Protein 5O75 (pdb70)

InterPro domains:
  IPR003613 U-box domain [PF04564] (1228-1299)
  IPR003613 U-box domain [PS51698] (1227-1300)
  IPR003613 U-box domain [SM00504] (1231-1293)
  IPR013083 Zinc finger, RING/FYVE/PHD-type [G3DSA:3.30.40.10] (1225-1302)
  IPR019474 Ubiquitin conjugation factor E4, core [PF10408] (591-1212)
  IPR045132 Ubiquitin conjugation factor E4 [PTHR13931] (23-1302)

B-factor: mean 41.46, std 20.89, range [22.11, 139.03]

CATH classification: 3.30.40.10

Foldseek 3Di:
DDDPVQAAPPDPDGALWWKAAPVGHIGHPVVVVVVCVPPQADVPPGHGHDPVRIGTDVVSNVVSVVVVPPD

Solvent-accessible surface area: 4983 Å² total; per-residue (Å²): 174,12,60,109,109,9,58,5,52,196,84,125,55,53,2,69,45,2,9,102,0,72,56,30,33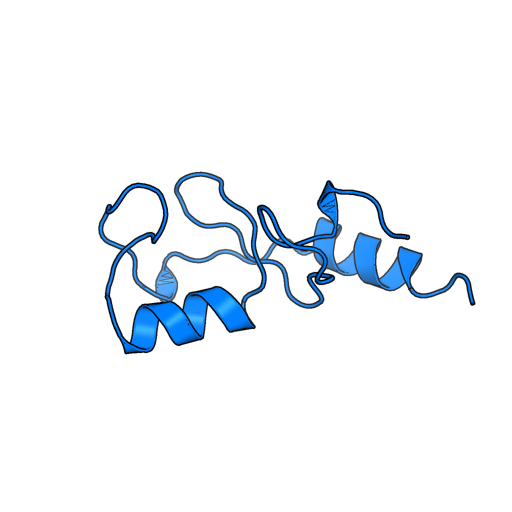,56,5,10,104,64,45,0,37,154,50,31,156,140,30,91,28,4,53,110,67,188,107,95,2,58,96,103,70,21,100,95,30,76,133,16,82,123,88,1,61,41,75,82,173,120,189

Radius of gyration: 12.49 Å; Cα contacts (8 Å, |Δi|>4): 81; chains: 1; bounding box: 35×29×19 Å

Structure (mmCIF, N/CA/C/O backbone):
data_5O75
#
_entry.id   5O75
#
_cell.length_a   80.180
_cell.length_b   80.180
_cell.length_c   39.525
_cell.angle_alpha   90.00
_cell.angle_beta   90.00
_cell.angle_gamma   120.00
#
_symmetry.space_group_name_H-M   'P 6 2 2'
#
loop_
_entity.id
_entity.type
_entity.pdbx_description
1 polymer 'Ubiquitin conjugation factor E4 B'
2 non-polymer 'SULFATE ION'
3 water water
#
loop_
_atom_site.group_PDB
_atom_site.id
_atom_site.type_symbol
_atom_site.label_atom_id
_atom_site.label_alt_id
_atom_site.label_comp_id
_atom_site.label_asym_id
_atom_site.label_entity_id
_atom_site.label_seq_id
_atom_site.pdbx_PDB_ins_code
_atom_site.Cartn_x
_atom_site.Cartn_y
_atom_site.Cartn_z
_atom_site.occupancy
_atom_site.B_iso_or_equiv
_atom_site.auth_seq_id
_atom_site.auth_comp_id
_atom_site.auth_asym_id
_atom_site.auth_atom_id
_atom_site.pdbx_PDB_model_num
ATOM 1 N N . ASP A 1 3 ? 31.562 49.574 94.202 1.00 76.05 1098 ASP A N 1
ATOM 2 C CA . ASP A 1 3 ? 30.306 48.913 94.546 1.00 80.39 1098 ASP A CA 1
ATOM 3 C C . ASP A 1 3 ? 29.155 49.616 93.823 1.00 79.54 1098 ASP A C 1
ATOM 4 O O . ASP A 1 3 ? 29.339 50.703 93.269 1.00 88.45 1098 ASP A O 1
ATOM 9 N N . ALA A 1 4 ? 27.970 49.004 93.820 1.00 71.85 1099 ALA A N 1
ATOM 10 C CA . ALA A 1 4 ? 26.857 49.580 93.081 1.00 66.04 1099 ALA A CA 1
ATOM 11 C C . ALA A 1 4 ? 25.718 49.975 94.013 1.00 61.51 1099 ALA A C 1
ATOM 12 O O . ALA A 1 4 ? 25.498 49.335 95.051 1.00 63.19 1099 ALA A O 1
ATOM 14 N N . PRO A 1 5 ? 24.965 51.016 93.657 1.00 55.00 1100 PRO A N 1
ATOM 15 C CA . PRO A 1 5 ? 23.855 51.462 94.506 1.00 58.09 1100 PRO A CA 1
ATOM 16 C C . PRO A 1 5 ? 22.809 50.379 94.703 1.00 53.71 1100 PRO A C 1
ATOM 17 O O . PRO A 1 5 ? 22.553 49.556 93.821 1.00 46.96 1100 PRO A O 1
ATOM 21 N N . ASP A 1 6 ? 22.171 50.424 95.869 1.00 54.12 1101 ASP A N 1
ATOM 22 C CA . ASP A 1 6 ? 21.255 49.361 96.259 1.00 51.45 1101 ASP A CA 1
ATOM 23 C C . ASP A 1 6 ? 20.148 49.149 95.237 1.00 42.84 1101 ASP A C 1
ATOM 24 O O . ASP A 1 6 ? 19.726 48.010 94.996 1.00 40.59 1101 ASP A O 1
ATOM 29 N N . GLU A 1 7 ? 19.662 50.228 94.620 1.00 41.62 1102 GLU A N 1
ATOM 30 C C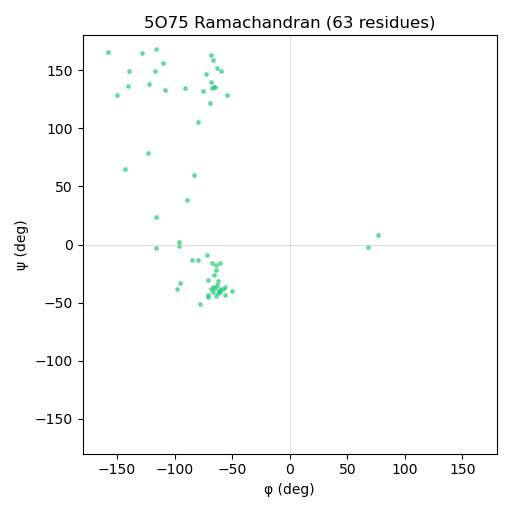A . GLU A 1 7 ? 18.516 50.091 93.727 1.00 41.70 1102 GLU A CA 1
ATOM 31 C C . GLU A 1 7 ? 18.859 49.401 92.413 1.00 33.11 1102 GLU A C 1
ATOM 32 O O . GLU A 1 7 ? 17.944 49.066 91.659 1.00 34.05 1102 GLU A O 1
ATOM 38 N N . PHE A 1 8 ? 20.140 49.171 92.138 1.00 38.93 1103 PHE A N 1
ATOM 39 C CA . PHE A 1 8 ? 20.558 48.419 90.968 1.00 35.40 1103 PHE A CA 1
ATOM 40 C C . PHE A 1 8 ? 20.815 46.947 91.277 1.00 34.44 1103 PHE A C 1
ATOM 41 O O . PHE A 1 8 ? 21.169 46.195 90.362 1.00 34.74 1103 PHE A O 1
ATOM 49 N N . ARG A 1 9 ? 20.665 46.522 92.539 1.00 35.48 1104 ARG A N 1
ATOM 50 C CA . ARG A 1 9 ? 20.943 45.154 92.956 1.00 34.01 1104 ARG A CA 1
ATOM 51 C C . ARG A 1 9 ? 19.666 44.394 93.308 1.00 30.71 1104 ARG A C 1
ATOM 52 O O . ARG A 1 9 ? 18.615 44.981 93.595 1.00 32.08 1104 ARG A O 1
ATOM 60 N N . ASP A 1 10 ? 19.761 43.061 93.207 1.00 29.38 1105 ASP A N 1
ATOM 61 C CA . ASP A 1 10 ? 18.674 42.171 93.589 1.00 28.19 1105 ASP A CA 1
ATOM 62 C C . ASP A 1 10 ? 18.395 42.306 95.090 1.00 30.05 1105 ASP A C 1
ATOM 63 O O . ASP A 1 10 ? 19.306 42.621 95.866 1.00 32.73 1105 ASP A O 1
ATOM 68 N N . PRO A 1 11 ? 17.147 42.049 95.508 1.00 31.80 1106 PRO A N 1
ATOM 69 C CA . PRO A 1 11 ? 16.797 42.139 96.937 1.00 34.34 1106 PRO A CA 1
ATOM 70 C C . PRO A 1 11 ? 17.707 41.286 97.805 1.00 34.30 1106 PRO A C 1
ATOM 71 O O . PRO A 1 11 ? 17.890 40.093 97.553 1.00 34.42 1106 PRO A O 1
ATOM 75 N N . LEU A 1 12 ? 18.262 41.901 98.850 1.00 39.74 1107 LEU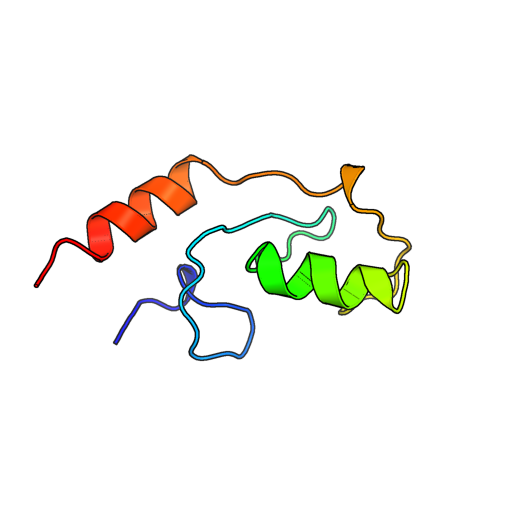 A N 1
ATOM 76 C CA . LEU A 1 12 ? 19.137 41.266 99.831 1.00 41.39 1107 LEU A CA 1
ATOM 77 C C . LEU A 1 12 ? 20.474 40.842 99.257 1.00 38.19 1107 LEU A C 1
ATOM 78 O O . LEU A 1 12 ? 21.310 40.328 100.002 1.00 44.50 1107 LEU A O 1
ATOM 83 N N . MET A 1 13 ? 20.717 41.033 97.963 1.00 36.41 1108 MET A N 1
ATOM 84 C CA . MET A 1 13 ? 21.865 40.423 97.316 1.00 42.92 1108 MET A CA 1
ATOM 85 C C . MET A 1 13 ? 22.862 41.456 96.802 1.00 36.78 1108 MET A C 1
ATOM 86 O O . MET A 1 13 ? 22.613 42.661 96.790 1.00 49.58 1108 MET A O 1
ATOM 91 N N . ASP A 1 14 ? 24.033 40.954 96.423 1.00 43.31 1109 ASP A N 1
ATOM 92 C CA . ASP A 1 14 ? 25.132 41.754 95.897 1.00 47.06 1109 ASP A CA 1
ATOM 93 C C . ASP A 1 14 ? 25.165 41.787 94.373 1.00 47.88 1109 ASP A C 1
ATOM 94 O O . ASP A 1 14 ? 26.094 42.352 93.789 1.00 56.45 1109 ASP A O 1
ATOM 99 N N . THR A 1 15 ? 24.207 41.146 93.730 1.00 39.12 1110 THR A N 1
ATOM 100 C CA . THR A 1 15 ? 24.239 40.923 92.296 1.00 37.02 1110 THR A CA 1
ATOM 101 C C . THR A 1 15 ? 23.549 42.067 91.566 1.00 32.69 1110 THR A C 1
ATOM 102 O O . THR A 1 15 ? 22.455 42.501 91.942 1.00 34.12 1110 THR A O 1
ATOM 106 N N . LEU A 1 16 ? 24.196 42.533 90.501 1.00 37.95 1111 LEU A N 1
ATOM 107 C CA . LEU A 1 16 ? 23.654 43.595 89.670 1.00 36.42 1111 LEU A CA 1
ATOM 108 C C . LEU A 1 16 ? 22.534 43.047 88.801 1.00 31.42 1111 LEU A C 1
ATOM 109 O O . LEU A 1 16 ? 22.663 41.977 88.205 1.00 39.00 1111 LEU A O 1
ATOM 114 N N . MET A 1 17 ? 21.406 43.753 88.780 1.00 29.22 1112 MET A N 1
ATOM 115 C CA . MET A 1 17 ? 20.284 43.411 87.903 1.00 25.49 1112 MET A CA 1
ATOM 116 C C . MET A 1 17 ? 20.580 43.930 86.504 1.00 35.33 1112 MET A C 1
ATOM 117 O O . MET A 1 17 ? 20.509 45.133 86.251 1.00 45.11 1112 MET A O 1
ATOM 122 N N . THR A 1 18 ? 20.927 43.046 85.595 1.00 27.54 1113 THR A N 1
ATOM 123 C CA . THR A 1 18 ? 21.068 43.500 84.227 1.00 26.42 1113 THR A CA 1
ATOM 124 C C . THR A 1 18 ? 19.741 43.508 83.481 1.00 26.30 1113 THR A C 1
ATOM 125 O O . THR A 1 18 ? 19.665 44.122 82.406 1.00 29.09 1113 THR A O 1
ATOM 129 N N . ASP A 1 19 ? 18.707 42.876 84.028 1.00 25.84 1114 ASP A N 1
ATOM 130 C CA . ASP A 1 19 ? 17.423 42.704 83.341 1.00 26.57 1114 ASP A CA 1
ATOM 131 C C . ASP A 1 19 ? 16.312 42.823 84.381 1.00 23.98 1114 ASP A C 1
ATOM 132 O O . ASP A 1 19 ? 15.628 41.848 84.702 1.00 23.95 1114 ASP A O 1
ATOM 137 N N . PRO A 1 20 ? 16.153 44.010 84.984 1.00 24.87 1115 PRO A N 1
ATOM 138 C CA . PRO A 1 20 ? 15.207 44.147 86.096 1.00 26.02 1115 PRO A CA 1
ATOM 139 C C . PRO A 1 20 ? 13.760 43.992 85.650 1.00 23.01 1115 PRO A C 1
ATOM 140 O O . PRO A 1 20 ? 13.365 44.483 84.586 1.00 23.81 1115 PRO A O 1
ATOM 144 N N . VAL A 1 21 ? 12.974 43.298 86.469 1.00 23.57 1116 VAL A N 1
ATOM 145 C CA . VAL A 1 21 ? 11.533 43.199 86.290 1.00 24.68 1116 VAL A CA 1
ATOM 146 C C . VAL A 1 21 ? 10.831 43.514 87.604 1.00 25.55 1116 VAL A C 1
ATOM 147 O O . VAL A 1 21 ? 11.379 43.306 88.696 1.00 25.59 1116 VAL A O 1
ATOM 151 N N A ARG A 1 22 ? 9.644 44.109 87.503 0.53 23.00 1117 ARG A N 1
ATOM 152 N N B ARG A 1 22 ? 9.567 43.920 87.475 0.47 24.16 1117 ARG A N 1
ATOM 153 C CA A ARG A 1 22 ? 8.818 44.365 88.671 0.53 22.33 1117 ARG A CA 1
ATOM 154 C CA B ARG A 1 22 ? 8.740 44.384 88.578 0.47 24.50 1117 ARG A CA 1
ATOM 155 C C A ARG A 1 22 ? 7.758 43.277 88.761 0.53 22.32 1117 ARG A C 1
ATOM 156 C C B ARG A 1 22 ? 7.587 43.406 88.788 0.47 23.56 1117 ARG A C 1
ATOM 157 O O A ARG A 1 22 ? 7.147 42.913 87.752 0.53 23.09 1117 ARG A O 1
ATOM 158 O O B ARG A 1 22 ? 6.732 43.252 87.907 0.47 24.27 1117 ARG A O 1
ATOM 173 N N . LEU A 1 23 ? 7.553 42.759 89.960 1.00 24.90 1118 LEU A N 1
ATOM 174 C CA . LEU A 1 23 ? 6.473 41.852 90.300 1.00 24.21 1118 LEU A CA 1
ATOM 175 C C . LEU A 1 23 ? 5.274 42.688 90.728 1.00 28.19 1118 LEU A C 1
ATOM 176 O O . LEU A 1 23 ? 5.425 43.851 91.104 1.00 27.21 1118 LEU A O 1
ATOM 181 N N . PRO A 1 24 ? 4.055 42.144 90.661 1.00 27.70 1119 PRO A N 1
ATOM 182 C CA . PRO A 1 24 ? 2.878 42.957 91.014 1.00 28.79 1119 PRO A CA 1
ATOM 183 C C . PRO A 1 24 ? 2.922 43.523 92.427 1.00 28.72 1119 PRO A C 1
ATOM 184 O O . PRO A 1 24 ? 2.424 44.628 92.654 1.00 34.41 1119 PRO A O 1
ATOM 188 N N A SER A 1 25 ? 3.541 42.787 93.363 0.54 31.18 1120 SER A N 1
ATOM 189 N N B SER A 1 25 ? 3.529 42.828 93.374 0.46 30.78 1120 SER A N 1
ATOM 190 C CA A SER A 1 25 ? 3.747 43.225 94.742 0.54 34.13 1120 SER A CA 1
ATOM 191 C CA B SER A 1 25 ? 3.593 43.350 94.729 0.46 32.44 1120 SER A CA 1
ATOM 192 C C A SER A 1 25 ? 4.536 44.526 94.831 0.54 34.70 1120 SER A C 1
ATOM 193 C C B SER A 1 25 ? 4.688 44.401 94.924 0.46 35.00 1120 SER A C 1
ATOM 194 O O A SER A 1 25 ? 4.390 45.284 95.800 0.54 38.85 1120 SER A O 1
ATOM 195 O O B SER A 1 25 ? 4.876 44.880 96.049 0.46 36.58 1120 SER A O 1
ATOM 200 N N . GLY A 1 26 ? 5.412 44.779 93.875 1.00 32.70 1121 GLY A N 1
ATOM 201 C CA . GLY A 1 26 ? 6.338 45.887 93.957 1.00 35.46 1121 GLY A CA 1
ATOM 202 C C . GLY A 1 26 ? 7.796 45.505 94.041 1.00 32.17 1121 GLY A C 1
ATOM 203 O O . GLY A 1 26 ? 8.655 46.385 93.907 1.00 37.94 1121 GLY A O 1
ATOM 204 N N . THR A 1 27 ? 8.117 44.233 94.261 1.00 29.52 1122 THR A N 1
ATOM 205 C CA . THR A 1 27 ? 9.511 43.833 94.307 1.00 27.21 1122 THR A CA 1
ATOM 206 C C . THR A 1 27 ? 10.119 43.976 92.911 1.00 27.54 1122 THR A C 1
ATOM 207 O O . THR A 1 27 ? 9.504 43.587 91.910 1.00 27.98 1122 THR A O 1
ATOM 211 N N . ILE A 1 28 ? 11.315 44.549 92.825 1.00 28.23 1123 ILE A N 1
ATOM 212 C CA . ILE A 1 28 ? 12.087 44.558 91.586 1.00 25.85 1123 ILE A CA 1
ATOM 213 C C . ILE A 1 28 ? 13.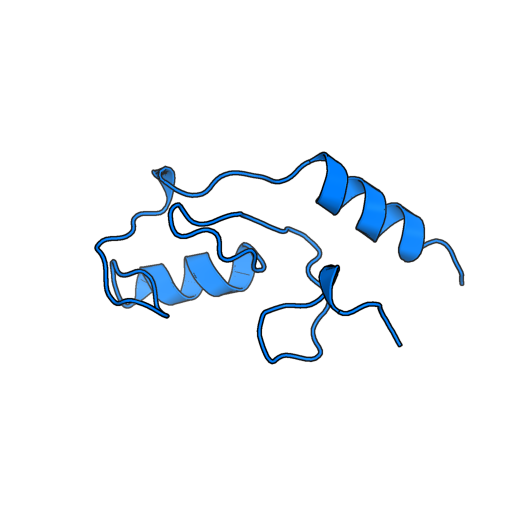253 43.602 91.768 1.00 24.17 1123 ILE A C 1
ATOM 214 O O . ILE A 1 28 ? 13.913 43.608 92.812 1.00 25.80 1123 ILE A O 1
ATOM 219 N N . MET A 1 29 ? 13.479 42.746 90.774 1.00 24.96 1124 MET A N 1
ATOM 220 C CA . MET A 1 29 ? 14.547 41.763 90.838 1.00 26.22 1124 MET A CA 1
ATOM 221 C C . MET A 1 29 ? 14.887 41.361 89.423 1.00 22.30 1124 MET A C 1
ATOM 222 O O . MET A 1 29 ? 14.151 41.653 88.482 1.00 23.28 1124 MET A O 1
ATOM 227 N N . ASP A 1 30 ? 16.029 40.707 89.266 1.00 26.26 1125 ASP A N 1
ATOM 228 C CA . ASP A 1 30 ? 16.448 40.262 87.951 1.00 22.81 1125 ASP A CA 1
ATOM 229 C C . ASP A 1 30 ? 15.511 39.212 87.376 1.00 22.91 1125 ASP A C 1
ATOM 230 O O . ASP A 1 30 ? 15.070 38.269 88.068 1.00 22.91 1125 ASP A O 1
ATOM 235 N N . ARG A 1 31 ? 15.194 39.416 86.095 1.00 23.36 1126 ARG A N 1
ATOM 236 C CA . ARG A 1 31 ? 14.388 38.469 85.348 1.00 24.08 1126 ARG A CA 1
ATOM 237 C C . ARG A 1 31 ? 14.925 37.045 85.481 1.00 22.97 1126 ARG A C 1
ATOM 238 O O . ARG A 1 31 ? 14.134 36.110 85.638 1.00 22.30 1126 ARG A O 1
ATOM 246 N N . SER A 1 32 ? 16.259 36.866 85.465 1.00 22.34 1127 SER A N 1
ATOM 247 C CA . SER A 1 32 ? 16.853 35.526 85.514 1.00 24.59 1127 SER A CA 1
ATOM 248 C C . SER A 1 32 ? 16.602 34.803 86.839 1.00 23.78 1127 SER A C 1
ATOM 249 O O . SER A 1 32 ? 16.619 33.570 86.877 1.00 31.12 1127 SER A O 1
ATOM 252 N N . ILE A 1 33 ? 16.402 35.527 87.937 1.00 23.68 1128 ILE A N 1
ATOM 253 C CA . ILE A 1 33 ? 16.102 34.859 89.205 1.00 23.77 1128 ILE A CA 1
ATOM 254 C C . ILE A 1 33 ? 14.650 34.427 89.242 1.00 25.04 1128 ILE A C 1
ATOM 255 O O . ILE A 1 33 ? 14.320 33.271 89.547 1.00 25.06 1128 ILE A O 1
ATOM 260 N N . ILE A 1 34 ? 13.755 35.362 88.948 1.00 23.15 1129 ILE A N 1
ATOM 261 C CA . ILE A 1 34 ? 12.350 35.081 89.172 1.00 24.48 1129 ILE A CA 1
ATOM 262 C C . ILE A 1 34 ? 11.860 34.013 88.208 1.00 22.52 1129 ILE A C 1
ATOM 263 O O . ILE A 1 34 ? 11.092 33.129 88.597 1.00 24.54 1129 ILE A O 1
ATOM 268 N N . LEU A 1 35 ? 12.326 34.037 86.946 1.00 22.53 1130 LEU A N 1
ATOM 269 C CA . LEU A 1 35 ? 11.925 32.998 86.004 1.00 22.11 1130 LEU A CA 1
ATOM 270 C C . LEU A 1 35 ? 12.365 31.619 86.484 1.00 23.50 1130 LEU A C 1
ATOM 271 O O . LEU A 1 35 ? 11.620 30.643 86.343 1.00 25.18 1130 LEU A O 1
ATOM 276 N N . ARG A 1 36 ? 13.577 31.501 87.049 1.00 23.76 1131 ARG A N 1
ATOM 277 C CA . ARG A 1 36 ? 14.016 30.189 87.530 1.00 25.33 1131 ARG A CA 1
ATOM 278 C C . ARG A 1 36 ? 13.255 29.764 88.785 1.00 26.38 1131 ARG A C 1
ATOM 279 O O . ARG A 1 36 ? 13.023 28.567 88.983 1.00 33.12 1131 ARG A O 1
ATOM 287 N N . HIS A 1 37 ? 12.839 30.720 89.613 1.00 25.47 1132 HIS A N 1
ATOM 288 C CA . HIS A 1 37 ? 11.959 30.373 90.717 1.00 25.48 1132 HIS A CA 1
ATOM 289 C C . HIS A 1 37 ? 10.626 29.848 90.211 1.00 27.91 1132 HIS A C 1
ATOM 290 O O . HIS A 1 37 ? 10.113 28.853 90.728 1.00 28.51 1132 HIS A O 1
ATOM 297 N N . LEU A 1 38 ? 10.044 30.514 89.210 1.00 24.06 1133 LEU A N 1
ATOM 298 C CA . LEU A 1 38 ? 8.762 30.085 88.652 1.00 24.27 1133 LEU A CA 1
ATOM 299 C C . LEU A 1 38 ? 8.805 28.714 87.989 1.00 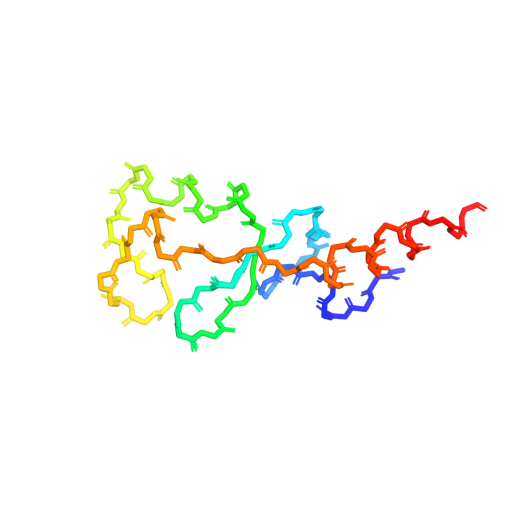30.53 1133 LEU A C 1
ATOM 300 O O . LEU A 1 38 ? 7.753 28.097 87.808 1.00 34.72 1133 LEU A O 1
ATOM 305 N N . LEU A 1 39 ? 9.979 28.231 87.574 1.00 27.48 1134 LEU A N 1
ATOM 306 C CA . LEU A 1 39 ? 10.048 26.864 87.080 1.00 32.95 1134 LEU A CA 1
ATOM 307 C C . LEU A 1 39 ? 9.676 25.865 88.170 1.00 36.85 1134 LEU A C 1
ATOM 308 O O . LEU A 1 39 ? 9.114 24.804 87.879 1.00 46.75 1134 LEU A O 1
ATOM 313 N N . ASN A 1 40 ? 9.968 26.195 89.427 1.00 37.03 1135 ASN A N 1
ATOM 314 C CA . ASN A 1 40 ? 9.701 25.319 90.557 1.00 39.29 1135 ASN A CA 1
ATOM 315 C C . ASN A 1 40 ? 8.376 25.614 91.245 1.00 43.72 1135 ASN A C 1
ATOM 316 O O . ASN A 1 40 ? 7.725 24.676 91.715 1.00 49.00 1135 ASN A O 1
ATOM 321 N N . SER A 1 41 ? 7.940 26.884 91.294 1.00 37.34 1136 SER A N 1
ATOM 322 C CA . SER A 1 41 ? 6.758 27.291 92.091 1.00 35.06 1136 SER A CA 1
ATOM 323 C C . SER A 1 41 ? 6.024 28.484 91.490 1.00 31.76 1136 SER A C 1
ATOM 324 O O . SER A 1 41 ? 6.657 29.519 91.243 1.00 29.42 1136 SER A O 1
ATOM 327 N N . PRO A 1 42 ? 4.694 28.399 91.288 1.00 31.86 1137 PRO A N 1
ATOM 328 C CA . PRO A 1 42 ? 3.940 29.534 90.711 1.00 31.31 1137 PRO A CA 1
ATOM 329 C C . PRO A 1 42 ? 3.563 30.571 91.762 1.00 27.49 1137 PRO A C 1
ATOM 330 O O . PRO A 1 42 ? 2.392 30.859 91.983 1.00 28.88 1137 PRO A O 1
ATOM 334 N N . THR A 1 43 ? 4.580 31.137 92.420 1.00 31.94 1138 THR A N 1
ATOM 335 C CA . THR A 1 43 ? 4.371 31.981 93.589 1.00 31.76 1138 THR A CA 1
ATOM 336 C C . THR A 1 43 ? 5.310 33.167 93.548 1.00 28.46 1138 THR A C 1
ATOM 337 O O . THR A 1 43 ? 6.420 33.091 93.008 1.00 28.91 1138 THR A O 1
ATOM 341 N N . ASP A 1 44 ? 4.847 34.276 94.115 1.00 29.90 1139 ASP A N 1
ATOM 342 C CA . ASP A 1 44 ? 5.751 35.355 94.470 1.00 30.62 1139 ASP A CA 1
ATOM 343 C C . ASP A 1 44 ? 6.583 34.824 95.632 1.00 32.83 1139 ASP A C 1
ATOM 344 O O . ASP A 1 44 ? 6.007 34.402 96.645 1.00 31.93 1139 ASP A O 1
ATOM 349 N N . PRO A 1 45 ? 7.915 34.778 95.519 1.00 33.86 1140 PRO A N 1
ATOM 350 C CA . PRO A 1 45 ? 8.719 34.120 96.562 1.00 34.96 1140 PRO A CA 1
ATOM 351 C C . PRO A 1 45 ? 8.715 34.840 97.893 1.00 30.71 1140 PRO A C 1
ATOM 352 O O . PRO A 1 45 ? 9.056 34.226 98.912 1.00 36.34 1140 PRO A O 1
ATOM 356 N N . PHE A 1 46 ? 8.301 36.093 97.933 1.00 30.33 1141 PHE A N 1
ATOM 357 C CA . PHE A 1 46 ? 8.380 36.871 99.162 1.00 33.70 1141 PHE A CA 1
ATOM 358 C C . PHE A 1 46 ? 7.081 36.926 99.953 1.00 36.42 1141 PHE A C 1
ATOM 359 O O . PHE A 1 46 ? 7.118 36.879 101.187 1.00 41.34 1141 PHE A O 1
ATOM 367 N N . ASN A 1 47 ? 5.931 37.014 99.291 1.00 35.59 1142 ASN A N 1
ATOM 368 C CA . ASN A 1 47 ? 4.651 37.086 99.982 1.00 32.39 1142 ASN A CA 1
ATOM 369 C C . ASN A 1 47 ? 3.735 35.900 99.711 1.00 35.47 1142 ASN A C 1
ATOM 370 O O . ASN A 1 47 ? 2.639 35.857 100.276 1.00 35.63 1142 ASN A O 1
ATOM 375 N N . ARG A 1 48 ? 4.141 34.960 98.848 1.00 33.23 1143 ARG A N 1
ATOM 376 C CA . ARG A 1 48 ? 3.441 33.695 98.621 1.00 37.01 1143 ARG A CA 1
ATOM 377 C C . ARG A 1 48 ? 2.185 33.837 97.766 1.00 35.83 1143 ARG A C 1
ATOM 378 O O . ARG A 1 48 ? 1.432 32.876 97.638 1.00 40.69 1143 ARG A O 1
ATOM 386 N N . GLN A 1 49 ? 1.930 35.005 97.187 1.00 30.79 1144 GLN A N 1
ATOM 387 C CA . GLN A 1 49 ? 0.793 35.133 96.287 1.00 32.42 1144 GLN A CA 1
ATOM 388 C C . GLN A 1 49 ? 1.050 34.332 95.018 1.00 31.42 1144 GLN A C 1
ATOM 389 O O . GLN A 1 49 ? 2.186 33.978 94.696 1.00 31.64 1144 GLN A O 1
ATOM 395 N N . THR A 1 50 ? -0.015 34.072 94.273 1.00 30.21 1145 THR A N 1
ATOM 396 C CA . THR A 1 50 ? 0.146 33.425 92.978 1.00 27.12 1145 THR A CA 1
ATOM 397 C C . THR A 1 50 ? 0.892 34.365 92.040 1.00 29.10 1145 THR A C 1
ATOM 398 O O . THR A 1 50 ? 0.588 35.557 91.982 1.00 30.46 1145 THR A O 1
ATOM 402 N N . LEU A 1 51 ? 1.859 33.830 91.305 1.00 28.45 1146 LEU A N 1
ATOM 403 C CA . LEU A 1 51 ? 2.626 34.616 90.358 1.00 26.67 1146 LEU A CA 1
ATOM 404 C C . LEU A 1 51 ? 2.840 33.757 89.125 1.00 24.92 1146 LEU A C 1
ATOM 405 O O . LEU A 1 51 ? 3.156 32.572 89.246 1.00 25.47 1146 LEU A O 1
ATOM 410 N N . THR A 1 52 ? 2.659 34.354 87.951 1.00 24.71 1147 THR A N 1
ATOM 411 C CA . THR A 1 52 ? 3.044 33.716 86.704 1.00 23.69 1147 THR A CA 1
ATOM 412 C C . THR A 1 52 ? 3.916 34.671 85.910 1.00 26.29 1147 THR A C 1
ATOM 413 O O . THR A 1 52 ? 3.954 35.872 86.173 1.00 29.75 1147 THR A O 1
ATOM 417 N N . GLU A 1 53 ? 4.597 34.116 84.902 1.00 26.90 1148 GLU A N 1
ATOM 418 C CA . GLU A 1 53 ? 5.566 34.893 84.137 1.00 26.88 1148 GLU A CA 1
ATOM 419 C C . GLU A 1 53 ? 4.918 36.095 83.442 1.00 27.13 1148 GLU A C 1
ATOM 420 O O . GLU A 1 53 ? 5.503 37.186 83.411 1.00 29.75 1148 GLU A O 1
ATOM 426 N N . SER A 1 54 ? 3.701 35.933 82.919 1.00 26.50 1149 SER A N 1
ATOM 427 C CA . SER A 1 54 ? 3.023 37.035 82.244 1.00 29.39 1149 SER A CA 1
ATOM 428 C C . SER A 1 54 ? 2.705 38.214 83.165 1.00 31.63 1149 SER A C 1
ATOM 429 O O . SER A 1 54 ? 2.420 39.305 82.666 1.00 33.55 1149 SER A O 1
ATOM 432 N N . MET A 1 55 ? 2.721 38.036 84.490 1.00 29.83 1150 MET A N 1
ATOM 433 C CA . MET A 1 55 ? 2.471 39.185 85.354 1.00 28.18 1150 MET A CA 1
ATOM 434 C C . MET A 1 55 ? 3.688 40.088 85.541 1.00 29.03 1150 MET A C 1
ATOM 435 O O . MET A 1 55 ? 3.514 41.205 86.037 1.00 34.51 1150 MET A O 1
ATOM 440 N N . LEU A 1 56 ? 4.891 39.655 85.159 1.00 28.02 1151 LEU A N 1
ATOM 441 C CA . LEU A 1 56 ? 6.090 40.468 85.341 1.00 26.04 1151 LEU A CA 1
ATOM 442 C C . LEU A 1 56 ? 6.094 41.620 84.341 1.00 31.15 1151 LEU A C 1
ATOM 443 O O . LEU A 1 56 ? 5.606 41.492 83.212 1.00 34.90 1151 LEU A O 1
ATOM 448 N N . GLU A 1 57 ? 6.646 42.762 84.772 1.00 27.48 1152 GLU A N 1
ATOM 449 C CA . GLU A 1 57 ? 6.759 43.933 83.923 1.00 27.96 1152 GLU A CA 1
ATOM 450 C C . GLU A 1 57 ? 8.215 44.370 83.799 1.00 25.72 1152 GLU A C 1
ATOM 451 O O . GLU A 1 57 ? 8.952 44.369 84.792 1.00 26.72 1152 GLU A O 1
ATOM 457 N N . PRO A 1 58 ? 8.666 44.741 82.609 1.00 28.12 1153 PRO A N 1
ATOM 458 C CA . PRO A 1 58 ? 9.985 45.361 82.486 1.00 29.83 1153 PRO A CA 1
ATOM 459 C C . PRO A 1 58 ? 10.000 46.723 83.155 1.00 25.59 1153 PRO A C 1
ATOM 460 O O . PRO A 1 58 ? 8.955 47.335 83.411 1.00 31.54 1153 PRO A O 1
ATOM 464 N N . VAL A 1 59 ? 11.208 47.174 83.492 1.00 25.48 1154 VAL A N 1
ATOM 465 C CA . VAL A 1 59 ? 11.409 48.506 84.059 1.00 25.36 1154 VAL A CA 1
ATOM 466 C C . VAL A 1 59 ? 12.403 49.215 83.150 1.00 29.07 1154 VAL A C 1
ATOM 467 O O . VAL A 1 59 ? 13.592 49.300 83.484 1.00 27.09 1154 VAL A O 1
ATOM 471 N N . PRO A 1 60 ? 11.971 49.733 81.990 1.00 25.99 1155 PRO A N 1
ATOM 472 C CA . PRO A 1 60 ? 12.955 50.183 80.996 1.00 27.29 1155 PRO A CA 1
ATOM 473 C C . PRO A 1 60 ? 13.864 51.284 81.488 1.00 29.85 1155 PRO A C 1
ATOM 474 O O . PRO A 1 60 ? 15.060 51.263 81.182 1.00 31.55 1155 PRO A O 1
ATOM 478 N N . GLU A 1 61 ? 13.328 52.260 82.231 1.00 30.60 1156 GLU A N 1
ATOM 479 C CA . GLU A 1 61 ? 14.149 53.388 82.653 1.00 31.90 1156 GLU A CA 1
ATOM 480 C C . GLU A 1 61 ? 15.227 52.923 83.621 1.00 31.81 1156 GLU A C 1
ATOM 481 O O . GLU A 1 61 ? 16.361 53.422 83.595 1.00 35.01 1156 GLU A O 1
ATOM 487 N N . LEU A 1 62 ? 14.897 51.955 84.472 1.00 29.57 1157 LEU A N 1
ATOM 488 C CA . LEU A 1 62 ? 15.903 51.444 85.394 1.00 29.34 1157 LEU A CA 1
ATOM 489 C C . LEU A 1 62 ? 16.948 50.618 84.656 1.00 28.89 1157 LEU A C 1
ATOM 490 O O . LEU A 1 62 ? 18.144 50.757 84.920 1.00 31.11 1157 LEU A O 1
ATOM 495 N N . LYS A 1 63 ? 16.515 49.754 83.724 1.00 30.18 1158 LYS A N 1
ATOM 496 C CA . LYS A 1 63 ? 17.468 48.977 82.928 1.00 32.13 1158 LYS A CA 1
ATOM 497 C C . LYS A 1 63 ? 18.459 49.887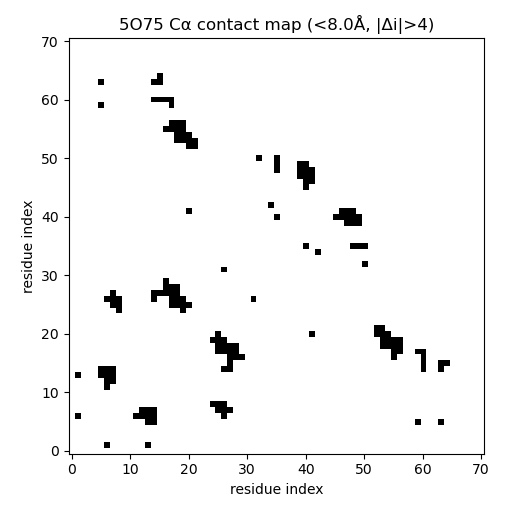 82.203 1.00 35.63 1158 LYS A C 1
ATOM 498 O O . LYS A 1 63 ? 1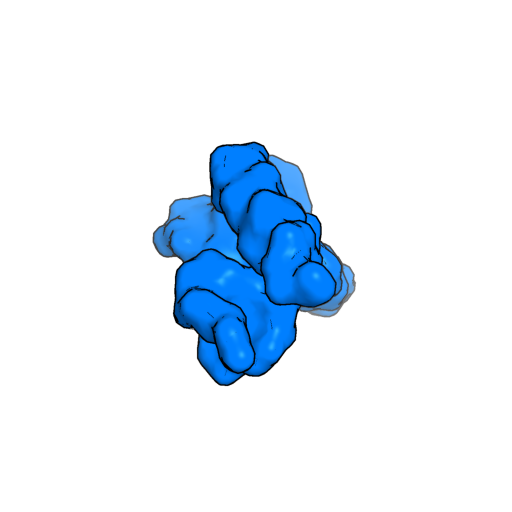9.668 49.634 82.194 1.00 35.42 1158 LYS A O 1
ATOM 504 N N . GLU A 1 64 ? 17.966 50.975 81.619 1.00 35.99 1159 GLU A N 1
ATOM 505 C CA . GLU A 1 64 ? 18.856 51.907 80.939 1.00 37.39 1159 GLU A CA 1
ATOM 506 C C . GLU A 1 64 ? 19.792 52.595 81.929 1.00 43.22 1159 GLU A C 1
ATOM 507 O O . GLU A 1 64 ? 20.984 52.777 81.645 1.00 45.54 1159 GLU A O 1
ATOM 513 N N . GLN A 1 65 ? 19.268 52.980 83.101 1.00 41.58 1160 GLN A N 1
ATOM 514 C CA . GLN A 1 65 ? 20.079 53.664 84.101 1.00 42.66 1160 GLN A CA 1
ATOM 515 C C . GLN A 1 65 ? 21.209 52.762 84.580 1.00 42.86 1160 GLN A C 1
ATOM 516 O O . GLN A 1 65 ? 22.330 53.236 84.811 1.00 47.21 1160 GLN A O 1
ATOM 522 N N . ILE A 1 66 ? 20.951 51.455 84.662 1.00 39.29 1161 ILE A N 1
ATOM 523 C CA . ILE A 1 66 ? 21.969 50.511 85.102 1.00 43.61 1161 ILE A CA 1
ATOM 524 C C . ILE A 1 66 ? 23.043 50.354 84.043 1.00 48.67 1161 ILE A C 1
ATOM 525 O O . ILE A 1 66 ? 24.239 50.356 84.359 1.00 48.42 1161 ILE A O 1
ATOM 530 N N . GLN A 1 67 ? 22.641 50.210 82.773 1.00 47.84 1162 GLN A N 1
ATOM 531 C CA . GLN A 1 67 ? 23.620 50.172 81.688 1.00 50.82 1162 GLN A CA 1
ATOM 532 C C . GLN A 1 67 ? 24.465 51.437 81.670 1.00 53.29 1162 GLN A C 1
ATOM 533 O O . GLN A 1 67 ? 25.676 51.383 81.422 1.00 56.12 1162 GLN A O 1
ATOM 539 N N . ALA A 1 68 ? 23.845 52.586 81.945 1.00 53.42 1163 ALA A N 1
ATOM 540 C CA . ALA A 1 68 ? 24.593 53.837 82.022 1.00 58.56 1163 ALA A CA 1
ATOM 541 C C . ALA A 1 68 ? 25.623 53.797 83.142 1.00 62.43 1163 ALA A C 1
ATOM 542 O O . ALA A 1 68 ? 26.756 54.264 82.975 1.00 69.51 1163 ALA A O 1
ATOM 544 N N . TRP A 1 69 ? 25.246 53.252 84.298 1.00 61.02 1164 TRP A N 1
ATOM 545 C CA . TRP A 1 69 ? 26.192 53.149 85.403 1.00 65.22 1164 TRP A CA 1
ATOM 546 C C . TRP A 1 69 ? 27.347 52.209 85.075 1.00 68.47 1164 TRP A C 1
ATOM 547 O O . TRP A 1 69 ? 28.486 52.477 85.467 1.00 74.06 1164 TRP A O 1
ATOM 558 N N . MET A 1 70 ? 27.082 51.114 84.356 1.00 66.44 1165 MET A N 1
ATOM 559 C CA . MET A 1 70 ? 28.146 50.204 83.944 1.00 74.73 1165 MET A CA 1
ATOM 560 C C . MET A 1 70 ? 29.191 50.877 83.056 1.00 85.02 1165 MET A C 1
ATOM 561 O O . MET A 1 70 ? 30.283 50.325 82.882 1.00 89.17 1165 MET A O 1
ATOM 566 N N . ARG A 1 71 ? 28.891 52.048 82.497 1.00 87.25 1166 ARG A N 1
ATOM 567 C CA . ARG A 1 71 ? 29.817 52.765 81.621 1.00 89.73 1166 ARG A CA 1
ATOM 568 C C . ARG A 1 71 ? 30.741 53.699 82.385 1.00 99.61 1166 ARG A C 1
ATOM 569 O O . ARG A 1 71 ? 31.043 54.796 81.912 1.00 101.91 1166 ARG A O 1
ATOM 577 N N . GLU A 1 72 ? 31.214 53.297 83.565 1.00 110.12 1167 GLU A N 1
ATOM 578 C CA . GLU A 1 72 ? 32.114 54.121 84.364 1.00 120.87 1167 GLU A CA 1
ATOM 579 C C . GLU A 1 72 ? 33.488 53.486 84.541 1.00 123.05 1167 GLU A C 1
ATOM 580 O O . GLU A 1 72 ? 34.195 53.804 85.503 1.00 128.12 1167 GLU A O 1
ATOM 586 N N . LYS A 1 73 ? 33.879 52.596 83.635 1.00 115.54 1168 LYS A N 1
ATOM 587 C CA . LYS A 1 73 ? 35.133 51.870 83.783 1.00 110.50 1168 LYS A CA 1
ATOM 588 C C . LYS A 1 73 ? 36.222 52.503 82.927 1.00 110.71 1168 LYS A C 1
ATOM 589 O O . LYS A 1 73 ? 36.119 53.669 82.545 1.00 111.03 1168 LYS A O 1
#

GO terms:
  GO:0043161 proteasome-mediated ubiquitin-dependent protein catabolic process (P, IDA)
  GO:0005515 protein binding (F, IPI)
  GO:0009411 response to UV (P, IDA)
  GO:0008626 granzyme-mediated apoptotic signaling pathway (P, IDA)
  GO:0005737 cytoplasm (C, EXP)
  GO:0000151 ubiquitin ligase complex (C, TAS)
  GO:0006511 ubiquitin-dependent protein catabolic process (P, TAS)

Secondary structure (DSSP, 8-state):
---GGGB-TTS--B-SSEEE-TTS-EEEHHHHHHHHHH-SB-TTT--B--GGG-EE-HHHHHHHHHHHT--

Sequence (71 aa):
DAPDEFRDPLMDTLMTDPVRRLPSSGT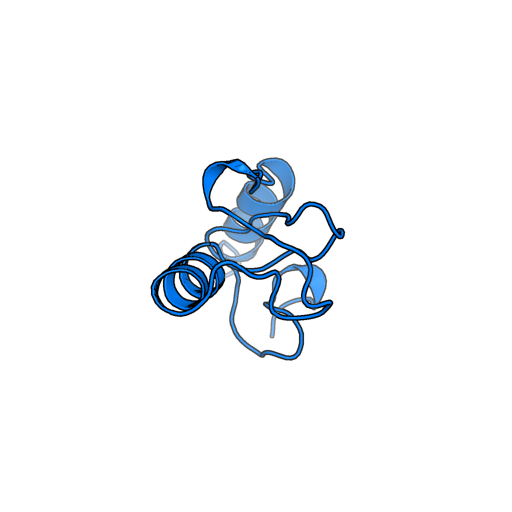IMDRSIILRHLLNSPTDPFNRQTLTESMLEPVPELKEQIQAWMREK

Organism: Homo sapiens (NCBI:txid9606)

Nearest PDB structures (foldseek):
  5o75-assembly1_A  TM=1.014E+00  e=3.057E-14  Homo sapiens
  3l1z-assembly1_B-2  TM=9.610E-01  e=4.888E-12  Homo sapiens
  2kr4-assembly1_A  TM=9.184E-01  e=1.013E-10  Mus musculus
  4wz2-assembly3_C  TM=8.449E-01  e=9.100E-05  Legionella pneumophila str. Paris
  4wz0-assembly1_A  TM=7.549E-01  e=3.617E-05  Legionella pneumophila str. Paris